Protein AF-A0A410H3A4-F1 (afdb_monomer_lite)

Foldseek 3Di:
DVVVLVVLVVVVVVVVVVCVVVVDDDDPVVVVVVVVVSVVLSVLVVPDPDDVSSVVVVCVVPPPVVLQPPAQPPQPCVLVPVCPVVLVVVPVPDGNSCSSCVVVVVVVVVVVVVVPDDDPCVQQCVVVCVPDPDNDPDRDPSNVVVVVVVVVVVVVVVVVVVPPPPPPPVPPPD

Radius of gyration: 23.19 Å; chains: 1; bounding box: 57×42×54 Å

Secondary structure (DSSP, 8-state):
-HHHHHHHHHHHHHHHHHHHHTTPPPPHHHHHHHHHHHHHHHHHHHH-SSHHHHHHHHHHHH-HHHHHT--GGG--GGGTGGGHHHHHHHTTTS-HHHHTTHHHHHHHHHHHHHHHSPPHHHHTTHHHHTT-SS------HHHHHHHHHHHHHHHHHHHHHHH------TTS--

Organism: NCBI:txid265883

pLDDT: mean 77.49, std 14.38, range [46.69, 96.25]

Structure (mmCIF, N/CA/C/O backbone):
data_AF-A0A410H3A4-F1
#
_entry.id   AF-A0A410H3A4-F1
#
loop_
_atom_site.group_PDB
_atom_site.id
_atom_site.type_symbol
_atom_site.label_atom_id
_atom_site.label_alt_id
_atom_site.label_comp_id
_atom_site.label_asym_id
_atom_site.label_entity_id
_atom_site.label_seq_id
_atom_site.pdbx_PDB_ins_code
_atom_site.Cartn_x
_atom_site.Cartn_y
_atom_site.Cartn_z
_atom_site.occupancy
_atom_site.B_iso_or_equiv
_atom_site.auth_seq_id
_atom_site.auth_comp_id
_atom_site.auth_asym_id
_atom_site.auth_atom_id
_atom_site.pdbx_PDB_model_num
ATOM 1 N N . MET A 1 1 ? -6.286 8.702 -19.405 1.00 82.69 1 MET A N 1
ATOM 2 C CA . MET A 1 1 ? -6.566 7.466 -18.639 1.00 82.69 1 MET A CA 1
ATOM 3 C C . MET A 1 1 ? -7.438 7.668 -17.389 1.00 82.69 1 MET A C 1
ATOM 5 O O . MET A 1 1 ? -8.097 6.719 -16.979 1.00 82.69 1 MET A O 1
ATOM 9 N N . PHE A 1 2 ? -7.552 8.882 -16.825 1.00 85.31 2 PHE A N 1
ATOM 10 C CA . PHE A 1 2 ? -8.382 9.155 -15.634 1.00 85.31 2 PHE A CA 1
ATOM 11 C C . PHE A 1 2 ? -9.859 8.732 -15.737 1.00 85.31 2 PHE A C 1
ATOM 13 O O . PHE A 1 2 ? -10.424 8.287 -14.745 1.00 85.31 2 PHE A O 1
ATOM 20 N N . VAL A 1 3 ? -10.479 8.817 -16.921 1.00 90.44 3 VAL A N 1
ATOM 21 C CA . VAL A 1 3 ? -11.862 8.345 -17.135 1.00 90.44 3 VAL A CA 1
ATOM 22 C C . VAL A 1 3 ? -11.968 6.831 -16.931 1.00 90.44 3 VAL A C 1
ATOM 24 O O . VAL A 1 3 ? -12.877 6.374 -16.248 1.00 90.44 3 VAL A O 1
ATOM 27 N N . ILE A 1 4 ? -11.004 6.055 -17.445 1.00 90.69 4 ILE A N 1
ATOM 28 C CA . ILE A 1 4 ? -10.936 4.601 -17.232 1.00 90.69 4 ILE A CA 1
ATOM 29 C C . ILE A 1 4 ? -10.752 4.314 -15.742 1.00 90.69 4 ILE A C 1
ATOM 31 O O . ILE A 1 4 ? -11.529 3.558 -15.163 1.00 90.69 4 ILE A O 1
ATOM 35 N N . TRP A 1 5 ? -9.798 4.986 -15.095 1.00 92.25 5 TRP A N 1
ATOM 36 C CA . TRP A 1 5 ? -9.573 4.865 -13.653 1.00 92.25 5 TRP A CA 1
ATOM 37 C C . TRP A 1 5 ? -10.838 5.154 -12.825 1.00 92.25 5 TRP A C 1
ATOM 39 O O . TRP A 1 5 ? -11.196 4.364 -11.947 1.00 92.25 5 TRP A O 1
ATOM 49 N N . GLY A 1 6 ? -11.548 6.243 -13.134 1.00 91.38 6 GLY A N 1
ATOM 50 C CA . GLY A 1 6 ? -12.791 6.621 -12.461 1.00 91.38 6 GLY A CA 1
ATOM 51 C C . GLY A 1 6 ? -13.925 5.629 -12.726 1.00 91.38 6 GLY A C 1
ATOM 52 O O . GLY A 1 6 ? -14.644 5.254 -11.800 1.00 91.38 6 GLY A O 1
ATOM 53 N N . SER A 1 7 ? -14.043 5.135 -13.961 1.00 94.00 7 SER A N 1
ATOM 54 C CA . SER A 1 7 ? -15.037 4.119 -14.323 1.00 94.00 7 SER A CA 1
ATOM 55 C C . SER A 1 7 ? -14.811 2.798 -13.581 1.00 94.00 7 SER A C 1
ATOM 57 O O . SER A 1 7 ? -15.767 2.231 -13.056 1.00 94.00 7 SER A O 1
ATOM 59 N N . LEU A 1 8 ? -13.555 2.358 -13.430 1.00 94.06 8 LEU A N 1
ATOM 60 C CA . LEU A 1 8 ? -13.200 1.149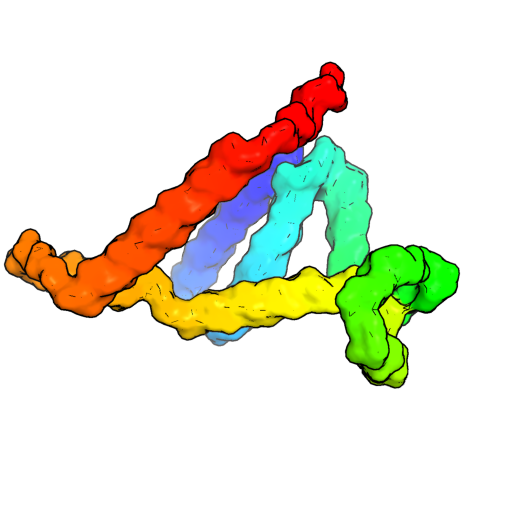 -12.681 1.00 94.06 8 LEU A CA 1
ATOM 61 C C . LEU A 1 8 ? -13.612 1.261 -11.209 1.00 94.06 8 LEU A C 1
ATOM 63 O O . LEU A 1 8 ? -14.205 0.331 -10.667 1.00 94.06 8 LEU A O 1
ATOM 67 N N . HIS A 1 9 ? -13.361 2.408 -10.571 1.00 93.88 9 HIS A N 1
ATOM 68 C CA . HIS A 1 9 ? -13.786 2.653 -9.189 1.00 93.88 9 HIS A CA 1
ATOM 69 C C . HIS A 1 9 ? -15.311 2.716 -9.056 1.00 93.88 9 HIS A C 1
ATOM 71 O O . HIS A 1 9 ? -15.869 2.148 -8.117 1.00 93.88 9 HIS A O 1
ATOM 77 N N . GLY A 1 10 ? -15.995 3.356 -10.008 1.00 94.50 10 GLY A N 1
ATOM 78 C CA . GLY A 1 10 ? -17.457 3.389 -10.053 1.00 94.50 10 GLY A CA 1
ATOM 79 C C . GLY A 1 10 ? -18.062 1.986 -10.136 1.00 94.50 10 GLY A C 1
ATOM 80 O O . GLY A 1 10 ? -18.927 1.636 -9.332 1.00 94.50 10 GLY A O 1
ATOM 81 N N . VAL A 1 11 ? -17.552 1.148 -11.043 1.00 96.00 11 VAL A N 1
ATOM 82 C CA . VAL A 1 11 ? -17.980 -0.252 -11.185 1.00 96.00 11 VAL A CA 1
ATOM 83 C C . VAL A 1 11 ? -17.672 -1.053 -9.920 1.00 96.00 11 VAL A C 1
ATOM 85 O O . VAL A 1 11 ? -18.541 -1.777 -9.436 1.00 96.00 11 VAL A O 1
ATOM 88 N N . ALA A 1 12 ? -16.487 -0.884 -9.328 1.00 94.62 12 ALA A N 1
ATOM 89 C CA . ALA A 1 12 ? -16.125 -1.564 -8.086 1.00 94.62 12 ALA A CA 1
ATOM 90 C C . ALA A 1 12 ? -17.086 -1.225 -6.933 1.00 94.62 12 ALA A C 1
ATOM 92 O O . ALA A 1 12 ? -17.497 -2.116 -6.189 1.00 94.62 12 ALA A O 1
ATOM 93 N N . LEU A 1 13 ? -17.512 0.037 -6.813 1.00 94.50 13 LEU A N 1
ATOM 94 C CA . LEU A 1 13 ? -18.501 0.451 -5.813 1.00 94.50 13 LEU A CA 1
ATOM 95 C C . LEU A 1 13 ? -19.886 -0.153 -6.070 1.00 94.50 13 LEU A C 1
ATOM 97 O O . LEU A 1 13 ? -20.563 -0.536 -5.113 1.00 94.50 13 LEU A O 1
ATOM 101 N N . ILE A 1 14 ? -20.307 -0.256 -7.334 1.00 96.25 14 ILE A N 1
ATOM 102 C CA . ILE A 1 14 ? -21.567 -0.916 -7.705 1.00 96.25 14 ILE A CA 1
ATOM 103 C C . ILE A 1 14 ? -21.513 -2.396 -7.314 1.00 96.25 14 ILE A C 1
ATOM 105 O O . ILE A 1 14 ? -22.409 -2.868 -6.615 1.00 96.25 14 ILE A O 1
ATOM 109 N N . ILE A 1 15 ? -20.440 -3.105 -7.681 1.00 94.25 15 ILE A N 1
ATOM 110 C CA . ILE A 1 15 ? -20.232 -4.515 -7.315 1.00 94.25 15 ILE A CA 1
ATOM 111 C C . ILE A 1 15 ? -20.249 -4.678 -5.795 1.00 94.25 15 ILE A C 1
ATOM 113 O O . ILE A 1 15 ? -20.943 -5.551 -5.281 1.00 94.25 15 ILE A O 1
ATOM 117 N N . HIS A 1 16 ? -19.541 -3.814 -5.063 1.00 93.12 16 HIS A N 1
ATOM 118 C CA . HIS A 1 16 ? -19.521 -3.854 -3.605 1.00 93.12 16 HIS A CA 1
ATOM 119 C C . HIS A 1 16 ? -20.924 -3.668 -3.004 1.00 93.12 16 HIS A C 1
ATOM 121 O O . HIS A 1 16 ? -21.308 -4.416 -2.106 1.00 93.12 16 HIS A O 1
ATOM 127 N N . ARG A 1 17 ? -21.722 -2.718 -3.511 1.00 92.25 17 ARG A N 1
ATOM 128 C CA . ARG A 1 17 ? -23.108 -2.519 -3.054 1.00 92.25 17 ARG A CA 1
ATOM 129 C C . ARG A 1 17 ? -23.984 -3.738 -3.329 1.00 92.25 17 ARG A C 1
ATOM 131 O O . ARG A 1 17 ? -24.697 -4.165 -2.426 1.00 92.25 17 ARG A O 1
ATOM 138 N N . LEU A 1 18 ? -23.899 -4.312 -4.528 1.00 94.31 18 LEU A N 1
ATOM 139 C CA . LEU A 1 18 ? -24.642 -5.524 -4.882 1.00 94.31 18 LEU A CA 1
ATOM 140 C C . LEU A 1 18 ? -24.244 -6.702 -3.985 1.00 94.31 18 LEU A C 1
ATOM 142 O O . LEU A 1 18 ? -25.106 -7.411 -3.476 1.00 94.31 18 LEU A O 1
ATOM 146 N N . TRP A 1 19 ? -22.949 -6.869 -3.720 1.00 92.56 19 TRP A N 1
ATOM 147 C CA . TRP A 1 19 ? -22.437 -7.917 -2.840 1.00 92.56 19 TRP A CA 1
ATOM 148 C C . TRP A 1 19 ? -23.005 -7.815 -1.417 1.00 92.56 19 TRP A C 1
ATOM 150 O O . TRP A 1 19 ? -23.418 -8.820 -0.838 1.00 92.56 19 TRP A O 1
ATOM 160 N N . GLN A 1 20 ? -23.080 -6.594 -0.873 1.00 91.31 20 GLN A N 1
ATOM 161 C CA . GLN A 1 20 ? -23.688 -6.334 0.437 1.00 91.31 20 GLN A CA 1
ATOM 162 C C . GLN A 1 20 ? -25.203 -6.588 0.428 1.00 91.31 20 GLN A C 1
ATOM 164 O O . GLN A 1 20 ? -25.729 -7.180 1.367 1.00 91.31 20 GLN A O 1
ATOM 169 N N . GLN A 1 21 ? -25.905 -6.186 -0.636 1.00 92.38 21 GLN A N 1
ATOM 170 C CA . GLN A 1 21 ? -27.352 -6.401 -0.775 1.00 92.38 21 GLN A CA 1
ATOM 171 C C . GLN A 1 21 ? -27.731 -7.883 -0.886 1.00 92.38 21 GLN A C 1
ATOM 173 O O . GLN A 1 21 ? -28.783 -8.278 -0.394 1.00 92.38 21 GLN A O 1
ATOM 178 N N . LEU A 1 22 ? -26.865 -8.708 -1.477 1.00 92.25 22 LEU A N 1
ATOM 179 C CA . LEU A 1 22 ? -27.051 -10.159 -1.576 1.00 92.25 22 LEU A CA 1
ATOM 180 C C . LEU A 1 22 ? -26.744 -10.899 -0.260 1.00 92.25 22 LEU A C 1
ATOM 182 O O . LEU A 1 22 ? -26.920 -12.111 -0.181 1.00 92.25 22 LEU A O 1
ATOM 186 N N . GLY A 1 23 ? -26.287 -10.191 0.779 1.00 88.25 23 GLY A N 1
ATOM 187 C CA . GLY A 1 23 ? -26.001 -10.770 2.093 1.00 88.25 23 GLY A CA 1
ATOM 188 C C . GLY A 1 23 ? -24.751 -11.654 2.135 1.00 88.25 23 GLY A C 1
ATOM 189 O O . GLY A 1 23 ? -24.539 -12.374 3.114 1.00 88.25 23 GLY A O 1
ATOM 190 N N . TYR A 1 24 ? -23.905 -11.613 1.101 1.00 88.31 24 TYR A N 1
ATOM 191 C CA . TYR A 1 24 ? -22.704 -12.436 1.047 1.00 88.31 24 TYR A CA 1
ATOM 192 C C . TYR A 1 24 ? -21.633 -11.931 2.014 1.00 88.31 24 TYR A C 1
ATOM 194 O O . TYR A 1 24 ? -21.178 -10.787 1.951 1.00 88.31 24 TYR A O 1
ATOM 202 N N . LYS A 1 25 ? -21.155 -12.826 2.882 1.00 84.38 25 LYS A N 1
ATOM 203 C CA . LYS A 1 25 ? -19.994 -12.573 3.740 1.00 84.38 25 LYS A CA 1
ATOM 204 C C . LYS A 1 25 ? -18.741 -13.126 3.075 1.00 84.38 25 LYS A C 1
ATOM 206 O O . LYS A 1 25 ? -18.653 -14.317 2.800 1.00 84.38 25 LYS A O 1
ATOM 211 N N . MET A 1 26 ? -17.773 -12.251 2.824 1.00 88.44 26 MET A N 1
ATOM 212 C CA . MET A 1 26 ? -16.459 -12.632 2.316 1.00 88.44 26 MET A CA 1
ATOM 213 C C . MET A 1 26 ? -15.474 -12.765 3.478 1.00 88.44 26 MET A C 1
ATOM 215 O O . MET A 1 26 ? -15.517 -11.984 4.429 1.00 88.44 26 MET A O 1
ATOM 219 N N . TRP A 1 27 ? -14.571 -13.742 3.400 1.00 92.38 27 TRP A N 1
ATOM 220 C CA . TRP A 1 27 ? -13.493 -13.865 4.375 1.00 92.38 27 TRP A CA 1
ATOM 221 C C . TRP A 1 27 ? -12.577 -12.636 4.302 1.00 92.38 27 TRP A C 1
ATOM 223 O O . TRP A 1 27 ? -12.127 -12.256 3.223 1.00 92.38 27 TRP A O 1
ATOM 233 N N . THR A 1 28 ? -12.286 -12.020 5.450 1.00 88.00 28 THR A N 1
ATOM 234 C CA . THR A 1 28 ? -11.532 -10.763 5.565 1.00 88.00 28 THR A CA 1
ATOM 235 C C . THR A 1 28 ? -10.209 -10.762 4.800 1.00 88.00 28 THR A C 1
ATOM 237 O O . THR A 1 28 ? -9.898 -9.781 4.132 1.00 88.00 28 THR A O 1
ATOM 240 N N . TRP A 1 29 ? -9.446 -11.859 4.850 1.00 90.31 29 TRP A N 1
ATOM 241 C CA . TRP A 1 29 ? -8.174 -11.961 4.127 1.00 90.31 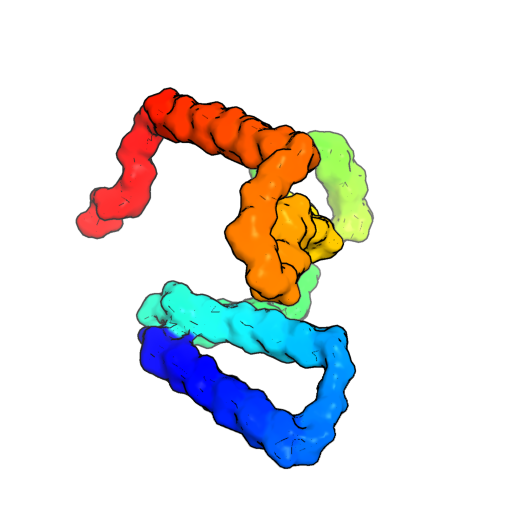29 TRP A CA 1
ATOM 242 C C . TRP A 1 29 ? -8.366 -11.918 2.607 1.00 90.31 29 TRP A C 1
ATOM 244 O O . TRP A 1 29 ? -7.642 -11.220 1.901 1.00 90.31 29 TRP A O 1
ATOM 254 N N . LEU A 1 30 ? -9.388 -12.616 2.109 1.00 90.12 30 LEU A N 1
ATOM 255 C CA . LEU A 1 30 ? -9.716 -12.638 0.688 1.00 90.12 30 LEU A CA 1
ATOM 256 C C . LEU A 1 30 ? -10.203 -11.264 0.211 1.00 90.12 30 LEU A C 1
ATOM 258 O O . LEU A 1 30 ? -9.756 -10.782 -0.827 1.00 90.12 30 LEU A O 1
ATOM 262 N N . ALA A 1 31 ? -11.057 -10.607 0.998 1.00 90.19 31 ALA A N 1
ATOM 263 C CA . ALA A 1 31 ? -11.525 -9.254 0.703 1.00 90.19 31 ALA A CA 1
ATOM 264 C C . ALA A 1 31 ? -10.360 -8.255 0.635 1.00 90.19 31 ALA A C 1
ATOM 266 O O . ALA A 1 31 ? -10.296 -7.429 -0.280 1.00 90.19 31 ALA A O 1
ATOM 267 N N . TRP A 1 32 ? -9.411 -8.364 1.568 1.00 90.81 32 TRP A N 1
ATOM 268 C CA . TRP A 1 32 ? -8.202 -7.548 1.568 1.00 90.81 32 TRP A CA 1
ATOM 269 C C . TRP A 1 32 ? -7.349 -7.796 0.319 1.00 90.81 32 TRP A C 1
ATOM 271 O O . TRP A 1 32 ? -6.991 -6.837 -0.360 1.00 90.81 32 TRP A O 1
ATOM 281 N N . LEU A 1 33 ? -7.094 -9.060 -0.036 1.00 92.69 33 LEU A N 1
ATOM 282 C CA . LEU A 1 33 ? -6.285 -9.420 -1.203 1.00 92.69 33 LEU A CA 1
ATOM 283 C C . LEU A 1 33 ? -6.900 -8.895 -2.504 1.00 92.69 33 LEU A C 1
ATOM 285 O O . LEU A 1 33 ? -6.190 -8.316 -3.328 1.00 92.69 33 LEU A O 1
ATOM 289 N N . ILE A 1 34 ? -8.212 -9.062 -2.686 1.00 92.94 34 ILE A N 1
ATOM 290 C CA . ILE A 1 34 ? -8.922 -8.576 -3.877 1.00 92.94 34 ILE A CA 1
ATOM 291 C C . ILE A 1 34 ? -8.817 -7.052 -3.968 1.00 92.94 34 ILE A C 1
ATOM 293 O O . ILE A 1 34 ? -8.449 -6.519 -5.013 1.00 92.94 34 ILE A O 1
ATOM 297 N N . THR A 1 35 ? -9.082 -6.351 -2.864 1.00 92.81 35 THR A N 1
ATOM 298 C CA . THR A 1 35 ? -9.039 -4.881 -2.829 1.00 92.81 35 THR A CA 1
ATOM 299 C C . THR A 1 35 ? -7.625 -4.358 -3.074 1.00 92.81 35 THR A C 1
ATOM 301 O O . THR A 1 35 ? -7.434 -3.412 -3.836 1.00 92.81 35 THR A O 1
ATOM 304 N N . PHE A 1 36 ? -6.621 -5.000 -2.476 1.00 91.56 36 PHE A N 1
ATOM 305 C CA . PHE A 1 36 ? -5.220 -4.645 -2.662 1.00 91.56 36 PHE A CA 1
ATOM 306 C C . PHE A 1 36 ? -4.793 -4.791 -4.128 1.00 91.56 36 PHE A C 1
ATOM 308 O O . PHE A 1 36 ? -4.238 -3.857 -4.705 1.00 91.56 36 PHE A O 1
ATOM 315 N N . ASN A 1 37 ? -5.092 -5.925 -4.767 1.00 92.38 37 ASN A N 1
ATOM 316 C CA . ASN A 1 37 ? -4.760 -6.134 -6.179 1.00 92.38 37 ASN A CA 1
ATOM 317 C C . ASN A 1 37 ? -5.526 -5.174 -7.098 1.00 92.38 37 ASN A C 1
ATOM 319 O O . ASN A 1 37 ? -4.939 -4.620 -8.025 1.00 92.38 37 ASN A O 1
ATOM 323 N N . PHE A 1 38 ? -6.802 -4.913 -6.806 1.00 94.50 38 PHE A N 1
ATOM 324 C CA . PHE A 1 38 ? -7.600 -3.942 -7.550 1.00 94.50 38 PHE A CA 1
ATOM 325 C C . PHE A 1 38 ? -6.969 -2.544 -7.524 1.00 94.50 38 PHE A C 1
ATOM 327 O O . PHE A 1 38 ? -6.788 -1.929 -8.576 1.00 94.50 38 PHE A O 1
ATOM 334 N N . ILE A 1 39 ? -6.572 -2.054 -6.345 1.00 93.94 39 ILE A N 1
ATOM 335 C CA . ILE A 1 39 ? -5.928 -0.739 -6.227 1.00 93.94 39 ILE A CA 1
ATOM 336 C C . ILE A 1 39 ? -4.620 -0.714 -7.026 1.00 93.94 39 ILE A C 1
ATOM 338 O O . ILE A 1 39 ? -4.421 0.214 -7.805 1.00 93.94 39 ILE A O 1
ATOM 342 N N . ASN A 1 40 ? -3.777 -1.747 -6.920 1.00 91.62 40 ASN A N 1
ATOM 343 C CA . ASN A 1 40 ? -2.529 -1.821 -7.689 1.00 91.62 40 ASN A CA 1
ATOM 344 C C . ASN A 1 40 ? -2.772 -1.745 -9.206 1.00 91.62 40 ASN A C 1
ATOM 346 O O . ASN A 1 40 ? -2.123 -0.955 -9.888 1.00 91.62 40 ASN A O 1
ATOM 350 N N . VAL A 1 41 ? -3.748 -2.497 -9.725 1.00 92.88 41 VAL A N 1
ATOM 351 C CA . VAL A 1 41 ? -4.126 -2.468 -11.148 1.00 92.88 41 VAL A CA 1
ATOM 352 C C . VAL A 1 41 ? -4.645 -1.092 -11.556 1.00 92.88 41 VAL A C 1
ATOM 354 O O . VAL A 1 41 ? -4.213 -0.534 -12.564 1.00 92.88 41 VAL A O 1
ATOM 357 N N . THR A 1 42 ? -5.556 -0.507 -10.777 1.00 93.25 42 THR A N 1
ATOM 358 C CA . THR A 1 42 ? -6.109 0.812 -11.115 1.00 93.25 42 THR A CA 1
ATOM 359 C C . THR A 1 42 ? -5.038 1.900 -11.102 1.00 93.25 42 THR A C 1
ATOM 361 O O . THR A 1 42 ? -5.064 2.788 -11.955 1.00 93.25 42 THR A O 1
ATOM 364 N N . TRP A 1 43 ? -4.052 1.821 -10.206 1.00 92.38 43 TRP A N 1
ATOM 365 C CA . TRP A 1 43 ? -2.972 2.803 -10.149 1.00 92.38 43 TRP A CA 1
ATOM 366 C C . TRP A 1 43 ? -2.104 2.824 -11.408 1.00 92.38 43 TRP A C 1
ATOM 368 O O . TRP A 1 43 ? -1.604 3.890 -11.775 1.00 92.38 43 TRP A O 1
ATOM 378 N N . VAL A 1 44 ? -1.986 1.697 -12.117 1.00 92.69 44 VAL A N 1
ATOM 379 C CA . VAL A 1 44 ? -1.318 1.651 -13.425 1.00 92.69 44 VAL A CA 1
ATOM 380 C C . VAL A 1 44 ? -2.008 2.594 -14.407 1.00 92.69 44 VAL A C 1
ATOM 382 O O . VAL A 1 44 ? -1.349 3.443 -15.001 1.00 92.69 44 VAL A O 1
ATOM 385 N N . PHE A 1 45 ? -3.337 2.525 -14.520 1.00 90.44 45 PHE A N 1
ATOM 386 C CA . PHE A 1 45 ? -4.103 3.415 -15.399 1.00 90.44 45 PHE A CA 1
ATOM 387 C C . PHE A 1 45 ? -4.072 4.875 -14.943 1.00 90.44 45 PHE A C 1
ATOM 389 O O . PHE A 1 45 ? -4.194 5.776 -15.764 1.00 90.44 45 PHE A O 1
ATOM 396 N N . PHE A 1 46 ? -3.915 5.136 -13.647 1.00 89.06 46 PHE A N 1
ATOM 397 C CA . PHE A 1 46 ? -3.773 6.506 -13.154 1.00 89.06 46 PHE A CA 1
ATOM 398 C C . PHE A 1 46 ? -2.434 7.132 -13.572 1.00 89.06 46 PHE A C 1
ATOM 400 O O . PHE A 1 46 ? -2.384 8.318 -13.887 1.00 89.06 46 PHE A O 1
ATOM 407 N N . ARG A 1 47 ? -1.356 6.337 -13.574 1.00 88.06 47 ARG A N 1
ATOM 408 C CA . ARG A 1 47 ? 0.012 6.812 -13.824 1.00 88.06 47 ARG A CA 1
ATOM 409 C C . ARG A 1 47 ? 0.443 6.729 -15.291 1.00 88.06 47 ARG A C 1
ATOM 411 O O . ARG A 1 47 ? 1.289 7.515 -15.707 1.00 88.06 47 ARG A O 1
ATOM 418 N N . ALA A 1 48 ? -0.074 5.770 -16.052 1.00 89.44 48 ALA A N 1
ATOM 419 C CA . ALA A 1 48 ? 0.329 5.556 -17.437 1.00 89.44 48 ALA A CA 1
ATOM 420 C C . ALA A 1 48 ? -0.127 6.706 -18.353 1.00 89.44 48 ALA A C 1
ATOM 422 O O . ALA A 1 48 ? -1.256 7.196 -18.260 1.00 89.44 48 ALA A O 1
ATOM 423 N N . THR A 1 49 ? 0.757 7.109 -19.264 1.00 88.62 49 THR A N 1
ATOM 424 C CA . THR A 1 49 ? 0.533 8.174 -20.255 1.00 88.62 49 THR A CA 1
ATOM 425 C C . THR A 1 49 ? -0.408 7.746 -21.378 1.00 88.62 49 THR A C 1
ATOM 427 O O . THR A 1 49 ? -1.192 8.551 -21.878 1.00 88.62 49 THR A O 1
ATOM 430 N N . ASP A 1 50 ? -0.371 6.467 -21.735 1.00 92.25 50 ASP A N 1
ATOM 431 C CA . ASP A 1 50 ? -1.065 5.868 -22.871 1.00 92.25 50 ASP A CA 1
ATOM 432 C C . ASP A 1 50 ? -1.501 4.424 -22.553 1.00 92.25 50 ASP A C 1
ATOM 434 O O . ASP A 1 50 ? -1.105 3.836 -21.540 1.00 92.25 50 ASP A O 1
ATOM 438 N N . MET A 1 51 ? -2.382 3.873 -23.394 1.00 89.94 51 MET A N 1
ATOM 439 C CA . MET A 1 51 ? -2.992 2.562 -23.153 1.00 89.94 51 MET A CA 1
ATOM 440 C C . MET A 1 51 ? -1.982 1.425 -23.341 1.00 89.94 51 MET A C 1
ATOM 442 O O . MET A 1 51 ? -1.982 0.474 -22.560 1.00 89.94 51 MET A O 1
ATOM 446 N N . ASP A 1 52 ? -1.098 1.541 -24.329 1.00 92.69 52 ASP A N 1
ATOM 447 C CA . ASP A 1 52 ? -0.105 0.511 -24.637 1.00 92.69 52 ASP A CA 1
ATOM 448 C C . ASP A 1 52 ? 0.903 0.364 -23.491 1.00 92.69 52 ASP A C 1
ATOM 450 O O . ASP A 1 52 ? 1.201 -0.749 -23.046 1.00 92.69 52 ASP A O 1
ATOM 454 N N . SER A 1 53 ? 1.351 1.485 -22.922 1.00 90.69 53 SER A N 1
ATOM 455 C CA . SER A 1 53 ? 2.179 1.524 -21.717 1.00 90.69 53 SER A CA 1
ATOM 456 C C . SER A 1 53 ? 1.473 0.897 -20.514 1.00 90.69 53 SER A C 1
ATOM 458 O O . SER A 1 53 ? 2.091 0.125 -19.777 1.00 90.69 53 SER A O 1
ATOM 460 N N . ALA A 1 54 ? 0.179 1.174 -20.314 1.00 90.50 54 ALA A N 1
ATOM 461 C CA . ALA A 1 54 ? -0.593 0.574 -19.225 1.00 90.50 54 ALA A CA 1
ATOM 462 C C . ALA A 1 54 ? -0.680 -0.956 -19.365 1.00 90.50 54 ALA A C 1
ATOM 464 O O . ALA A 1 54 ? -0.417 -1.682 -18.404 1.00 90.50 54 ALA A O 1
ATOM 465 N N . LEU A 1 55 ? -0.989 -1.451 -20.568 1.00 91.56 55 LEU A N 1
ATOM 466 C CA . LEU A 1 55 ? -1.075 -2.884 -20.861 1.00 91.56 55 LEU A CA 1
ATOM 467 C C . LEU A 1 55 ? 0.276 -3.584 -20.709 1.00 91.56 55 LEU A C 1
ATOM 469 O O . LEU A 1 55 ? 0.333 -4.682 -20.157 1.00 91.56 55 LEU A O 1
ATOM 473 N N . LYS A 1 56 ? 1.370 -2.938 -21.124 1.00 91.06 56 LYS A N 1
ATOM 474 C CA . LYS A 1 56 ? 2.727 -3.461 -20.934 1.00 91.06 56 LYS A CA 1
ATOM 475 C C . LYS A 1 56 ? 3.068 -3.628 -19.453 1.00 91.06 56 LYS A C 1
ATOM 477 O O . LYS A 1 56 ? 3.614 -4.660 -19.066 1.00 91.06 56 LYS A O 1
ATOM 482 N N . VAL A 1 57 ? 2.728 -2.641 -18.622 1.00 89.19 57 VAL A N 1
ATOM 483 C CA . VAL A 1 57 ? 2.948 -2.719 -17.170 1.00 89.19 57 VAL A CA 1
ATOM 484 C C . VAL A 1 57 ? 2.090 -3.822 -16.552 1.00 89.19 57 VAL A C 1
ATOM 486 O O . VAL A 1 57 ? 2.616 -4.632 -15.796 1.00 89.19 57 VAL A O 1
ATOM 489 N N . LEU A 1 58 ? 0.806 -3.914 -16.911 1.00 91.38 58 LEU A N 1
ATOM 490 C CA . LEU A 1 58 ? -0.079 -4.978 -16.421 1.00 91.38 58 LEU A CA 1
ATOM 491 C C . LEU A 1 58 ? 0.401 -6.373 -16.834 1.00 91.38 58 LEU A C 1
ATOM 493 O O . LEU A 1 58 ? 0.388 -7.285 -16.011 1.00 91.38 58 LEU A O 1
ATOM 497 N N . GLY A 1 59 ? 0.875 -6.529 -18.072 1.00 88.56 59 GLY A N 1
ATOM 498 C CA . GLY A 1 59 ? 1.501 -7.765 -18.538 1.00 88.56 59 GLY A CA 1
ATOM 499 C C . GLY A 1 59 ? 2.716 -8.137 -17.689 1.00 88.56 59 GLY A C 1
ATOM 500 O O . GLY A 1 59 ? 2.817 -9.270 -17.229 1.00 88.56 59 GLY A O 1
ATOM 501 N N . GLY A 1 60 ? 3.576 -7.162 -17.383 1.00 86.44 60 GLY A N 1
ATOM 502 C CA . GLY A 1 60 ? 4.718 -7.358 -16.487 1.00 86.44 60 GLY A CA 1
ATOM 503 C C . GLY A 1 60 ? 4.336 -7.711 -15.044 1.00 86.44 60 GLY A C 1
ATOM 504 O O . GLY A 1 60 ? 5.068 -8.446 -14.391 1.00 86.44 60 GLY A O 1
ATOM 505 N N . MET A 1 61 ? 3.186 -7.243 -14.541 1.00 86.94 61 MET A N 1
ATOM 506 C CA . MET A 1 61 ? 2.709 -7.588 -13.190 1.00 86.94 61 MET A CA 1
ATOM 507 C C . MET A 1 61 ? 2.276 -9.055 -13.064 1.00 86.94 61 MET A C 1
ATOM 509 O O . MET A 1 61 ? 2.315 -9.604 -11.964 1.00 86.94 61 MET A O 1
ATOM 513 N N . VAL A 1 62 ? 1.853 -9.683 -14.165 1.00 86.31 62 VAL A N 1
ATOM 514 C CA . VAL A 1 62 ? 1.374 -11.078 -14.194 1.00 86.31 62 VAL A CA 1
ATOM 515 C C . VAL A 1 62 ? 2.446 -12.040 -14.736 1.00 86.31 62 VAL A C 1
ATOM 517 O O . VAL A 1 62 ? 2.340 -13.252 -14.548 1.00 86.31 62 VAL A O 1
ATOM 520 N N . ASP A 1 63 ? 3.513 -11.522 -15.354 1.00 84.31 63 ASP A N 1
ATOM 521 C CA . ASP A 1 63 ? 4.626 -12.308 -15.896 1.00 84.31 63 ASP A CA 1
ATOM 522 C C . ASP A 1 63 ? 5.583 -12.835 -14.808 1.00 84.31 63 ASP A C 1
ATOM 524 O O . ASP A 1 63 ? 6.719 -12.388 -14.622 1.00 84.31 63 ASP A O 1
ATOM 528 N N . ILE A 1 64 ? 5.110 -13.850 -14.086 1.00 73.31 64 ILE A N 1
ATOM 529 C CA . ILE A 1 64 ? 5.873 -14.553 -13.048 1.00 73.31 64 ILE A CA 1
ATOM 530 C C . ILE A 1 64 ? 7.071 -15.305 -13.657 1.00 73.31 64 ILE A C 1
ATOM 532 O O . ILE A 1 64 ? 8.114 -15.439 -13.016 1.00 73.31 64 ILE A O 1
ATOM 536 N N . GLN A 1 65 ? 6.957 -15.785 -14.900 1.00 74.06 65 GLN A N 1
ATOM 537 C CA . GLN A 1 65 ? 8.024 -16.544 -15.560 1.00 74.06 65 GLN A CA 1
ATOM 538 C C . GLN A 1 65 ? 9.193 -15.640 -15.964 1.00 74.06 65 GLN A C 1
ATOM 540 O O . GLN A 1 65 ? 10.346 -15.989 -15.697 1.00 74.06 65 GLN A O 1
ATOM 545 N N . GLY A 1 66 ? 8.918 -14.469 -16.545 1.00 70.06 66 GLY A N 1
ATOM 546 C CA . GLY A 1 66 ? 9.931 -13.457 -16.841 1.00 70.06 66 GLY A CA 1
ATOM 547 C C . GLY A 1 66 ? 10.611 -12.925 -15.579 1.00 70.06 66 GLY A C 1
ATOM 548 O O . GLY A 1 66 ? 11.837 -12.805 -15.556 1.00 70.06 66 GLY A O 1
ATOM 549 N N . ALA A 1 67 ? 9.849 -12.716 -14.499 1.00 65.62 67 ALA A N 1
ATOM 550 C CA . ALA A 1 67 ? 10.391 -12.290 -13.206 1.00 65.62 67 ALA A CA 1
ATOM 551 C C . ALA A 1 67 ? 11.393 -13.301 -12.611 1.00 65.62 67 ALA A C 1
ATOM 553 O O . ALA A 1 67 ? 12.434 -12.907 -12.083 1.00 65.62 67 ALA A O 1
ATOM 554 N N . MET A 1 68 ? 11.119 -14.603 -12.737 1.00 64.69 68 MET A N 1
ATOM 555 C CA . MET A 1 68 ? 11.998 -15.668 -12.229 1.00 64.69 68 MET A CA 1
ATOM 556 C C . MET A 1 68 ? 13.224 -15.923 -13.120 1.00 64.69 68 MET A C 1
ATOM 558 O O . MET A 1 68 ? 14.216 -16.479 -12.653 1.00 64.69 68 MET A O 1
ATOM 562 N N . LYS A 1 69 ? 13.184 -15.507 -14.393 1.00 67.19 69 LYS A N 1
ATOM 563 C CA . LYS A 1 69 ? 14.260 -15.723 -15.377 1.00 67.19 69 LYS A CA 1
ATOM 564 C C . LYS A 1 69 ? 15.335 -14.624 -15.371 1.00 67.19 69 LYS A C 1
ATOM 566 O O . LYS A 1 69 ? 16.317 -14.727 -16.111 1.00 67.19 69 LYS A O 1
ATOM 571 N N . ILE A 1 70 ? 15.184 -13.582 -14.545 1.00 61.44 70 ILE A N 1
ATOM 572 C CA . ILE A 1 70 ? 16.179 -12.508 -14.405 1.00 61.44 70 ILE A CA 1
ATOM 573 C C . ILE A 1 70 ? 17.495 -13.132 -13.924 1.00 61.44 70 ILE A C 1
ATOM 575 O O . ILE A 1 70 ? 17.614 -13.591 -12.793 1.00 61.44 70 ILE A O 1
ATOM 579 N N . THR A 1 71 ? 18.474 -13.182 -14.823 1.00 54.78 71 THR A N 1
ATOM 580 C CA . THR A 1 71 ? 19.786 -13.799 -14.607 1.00 54.78 71 THR A CA 1
ATOM 581 C C . THR A 1 71 ? 20.795 -12.714 -14.213 1.00 54.78 71 THR A C 1
ATOM 583 O O . THR A 1 71 ? 20.800 -11.638 -14.808 1.00 54.78 71 THR A O 1
ATOM 586 N N . LEU A 1 72 ? 21.660 -13.005 -13.232 1.00 53.81 72 LEU A N 1
ATOM 587 C CA . LEU A 1 72 ? 22.627 -12.114 -12.547 1.00 53.81 72 LEU A CA 1
ATOM 588 C C . LEU A 1 72 ? 23.609 -11.323 -13.445 1.00 53.81 72 LEU A C 1
ATOM 590 O O . LEU A 1 72 ? 24.367 -10.506 -12.936 1.00 53.81 72 LEU A O 1
ATOM 594 N N . GLY A 1 73 ? 23.619 -11.532 -14.763 1.00 56.56 73 GLY A N 1
ATOM 595 C CA . GLY A 1 73 ? 24.646 -10.998 -15.667 1.00 56.56 73 GLY A CA 1
ATOM 596 C C . GLY A 1 73 ? 24.602 -9.488 -15.940 1.00 56.56 73 GLY A C 1
ATOM 597 O O . GLY A 1 73 ? 25.548 -8.973 -16.521 1.00 56.56 73 GLY A O 1
ATOM 598 N N . HIS A 1 74 ? 23.541 -8.774 -15.545 1.00 53.66 74 HIS A N 1
ATOM 599 C CA . HIS A 1 74 ? 23.361 -7.342 -15.853 1.00 53.66 74 HIS A CA 1
ATOM 600 C C . HIS A 1 74 ? 23.063 -6.466 -14.625 1.00 53.66 74 HIS A C 1
ATOM 602 O O . HIS A 1 74 ? 22.661 -5.313 -14.780 1.00 53.66 74 HIS A O 1
ATOM 608 N N . ALA A 1 75 ? 23.230 -6.985 -13.406 1.00 56.44 75 ALA A N 1
ATOM 609 C CA . ALA A 1 75 ? 23.008 -6.187 -12.204 1.00 56.44 75 ALA A CA 1
ATOM 610 C C . ALA A 1 75 ? 24.221 -5.264 -11.966 1.00 56.44 75 ALA A C 1
ATOM 612 O O . ALA A 1 75 ? 25.331 -5.766 -11.774 1.00 56.44 75 ALA A O 1
ATOM 613 N N . PRO A 1 76 ? 24.061 -3.927 -11.986 1.00 59.25 76 PRO A N 1
ATOM 614 C CA . PRO A 1 76 ? 25.173 -3.018 -11.752 1.00 59.25 76 PRO A CA 1
ATOM 615 C C . PRO A 1 76 ? 25.677 -3.191 -10.316 1.00 59.25 76 PRO A C 1
ATOM 617 O O . PRO A 1 76 ? 24.956 -2.923 -9.351 1.00 59.25 76 PRO A O 1
ATOM 620 N N . THR A 1 77 ? 26.935 -3.604 -10.172 1.00 60.41 77 THR A N 1
ATOM 621 C CA . THR A 1 77 ? 27.635 -3.822 -8.893 1.00 60.41 77 THR A CA 1
ATOM 622 C C . THR A 1 77 ? 27.603 -2.596 -7.972 1.00 60.41 77 THR A C 1
ATOM 624 O O . THR A 1 77 ? 27.662 -2.739 -6.754 1.00 60.41 77 THR A O 1
ATOM 627 N N . SER A 1 78 ? 27.414 -1.390 -8.518 1.00 60.03 78 SER A N 1
ATOM 628 C CA . SER A 1 78 ? 27.238 -0.146 -7.753 1.00 60.03 78 SER A CA 1
ATOM 629 C C . SER A 1 78 ? 25.963 -0.113 -6.900 1.00 60.03 78 SER A C 1
ATOM 631 O O . SER A 1 78 ? 25.979 0.444 -5.807 1.00 60.03 78 SER A O 1
ATOM 633 N N . SER A 1 79 ? 24.874 -0.747 -7.349 1.00 56.53 79 SER A N 1
ATOM 634 C CA . SER A 1 79 ? 23.616 -0.854 -6.586 1.00 56.53 79 SER A CA 1
ATOM 635 C C . SER A 1 79 ? 23.678 -1.884 -5.448 1.00 56.53 79 SER A C 1
ATOM 637 O O . SER A 1 79 ? 22.815 -1.906 -4.572 1.00 56.53 79 SER A O 1
ATOM 639 N N . ILE A 1 80 ? 24.728 -2.708 -5.455 1.00 59.44 80 ILE A N 1
ATOM 640 C CA . ILE A 1 80 ? 24.962 -3.851 -4.566 1.00 59.44 80 ILE A CA 1
ATOM 641 C C . ILE A 1 80 ? 26.045 -3.512 -3.524 1.00 59.44 80 ILE A C 1
ATOM 643 O O . ILE A 1 80 ? 26.039 -4.042 -2.419 1.00 59.44 80 ILE A O 1
ATOM 647 N N . ALA A 1 81 ? 26.941 -2.568 -3.824 1.00 64.31 81 ALA A N 1
ATOM 648 C CA . ALA A 1 81 ? 28.108 -2.256 -2.997 1.00 64.31 81 ALA A CA 1
ATOM 649 C C . ALA A 1 81 ? 27.790 -1.794 -1.557 1.00 64.31 81 ALA A C 1
ATOM 651 O O . ALA A 1 81 ? 28.600 -2.005 -0.657 1.00 64.31 81 ALA A O 1
ATOM 652 N N . TRP A 1 82 ? 26.623 -1.188 -1.310 1.00 65.56 82 TRP A N 1
ATOM 653 C CA . TRP A 1 82 ? 26.277 -0.611 -0.001 1.00 65.56 82 TRP A CA 1
ATOM 654 C C . TRP A 1 82 ? 25.993 -1.648 1.099 1.00 65.56 82 TRP A C 1
ATOM 656 O O . TRP A 1 82 ? 26.074 -1.301 2.275 1.00 65.56 82 TRP A O 1
ATOM 666 N N . GLY A 1 83 ? 25.666 -2.898 0.753 1.00 64.25 83 GLY A N 1
ATOM 667 C CA . GLY A 1 83 ? 25.395 -3.949 1.747 1.00 64.25 83 GLY A CA 1
ATOM 668 C C . GLY A 1 83 ? 26.510 -4.982 1.921 1.00 64.25 83 GLY A C 1
ATOM 669 O O . GLY A 1 83 ? 26.328 -5.925 2.690 1.00 64.25 83 GLY A O 1
ATOM 670 N N . GLY A 1 84 ? 27.658 -4.796 1.258 1.00 70.50 84 GLY A N 1
ATOM 671 C CA . GLY A 1 84 ? 28.893 -5.550 1.501 1.00 70.50 84 GLY A CA 1
ATOM 672 C C . GLY A 1 84 ? 28.711 -7.072 1.610 1.00 70.50 84 GLY A C 1
ATOM 673 O O . GLY A 1 84 ? 27.951 -7.685 0.864 1.00 70.50 84 GLY A O 1
ATOM 674 N N . THR A 1 85 ? 29.379 -7.682 2.592 1.00 68.38 85 THR A N 1
ATOM 675 C CA . THR A 1 85 ? 29.417 -9.144 2.802 1.00 68.38 85 THR A CA 1
ATOM 676 C C . THR A 1 85 ? 28.063 -9.773 3.141 1.00 68.38 85 THR A C 1
ATOM 678 O O . THR A 1 85 ? 27.865 -10.971 2.933 1.00 68.38 85 THR A O 1
ATOM 681 N N . LEU A 1 86 ? 27.109 -8.986 3.648 1.00 69.56 86 LEU A N 1
ATOM 682 C CA . LEU A 1 86 ? 25.752 -9.450 3.937 1.00 69.56 86 LEU A CA 1
ATOM 683 C C . LEU A 1 86 ? 24.988 -9.750 2.642 1.00 69.56 86 LEU A C 1
ATOM 685 O O . LEU A 1 86 ? 24.244 -10.729 2.578 1.00 69.56 86 LEU A O 1
ATOM 689 N N . ILE A 1 87 ? 25.201 -8.943 1.600 1.00 67.81 87 ILE A N 1
ATOM 690 C CA . ILE A 1 87 ? 24.596 -9.192 0.291 1.00 67.81 87 ILE A CA 1
ATOM 691 C C . ILE A 1 87 ? 25.248 -10.401 -0.385 1.00 67.81 87 ILE A C 1
ATOM 693 O O . ILE A 1 87 ? 24.522 -11.220 -0.941 1.00 67.81 87 ILE A O 1
ATOM 697 N N . ASP A 1 88 ? 26.565 -10.582 -0.262 1.00 69.56 88 ASP A N 1
ATOM 698 C CA . ASP A 1 88 ? 27.257 -11.767 -0.792 1.00 69.56 88 ASP A CA 1
ATOM 699 C C . ASP A 1 88 ? 26.757 -13.068 -0.146 1.00 69.56 88 ASP A C 1
ATOM 701 O O . ASP A 1 88 ? 26.558 -14.067 -0.836 1.00 69.56 88 ASP A O 1
ATOM 705 N N . PHE A 1 89 ? 26.476 -13.062 1.160 1.00 72.81 89 PHE A N 1
ATOM 706 C CA . PHE A 1 89 ? 25.876 -14.211 1.843 1.00 72.81 89 PHE A CA 1
ATOM 707 C C . PHE A 1 89 ? 24.439 -14.474 1.377 1.00 72.81 89 PHE A C 1
ATOM 709 O O . PHE A 1 89 ? 24.079 -15.605 1.051 1.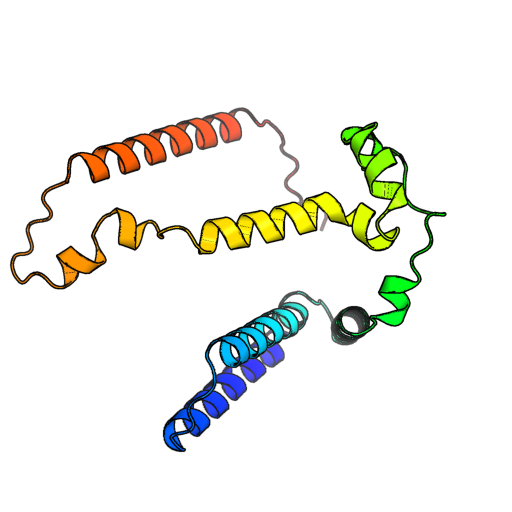00 72.81 89 PHE A O 1
ATOM 716 N N . LEU A 1 90 ? 23.615 -13.426 1.297 1.00 69.50 90 LEU A N 1
ATOM 717 C CA . LEU A 1 90 ? 22.235 -13.543 0.828 1.00 69.50 90 LEU A CA 1
ATOM 718 C C . LEU A 1 90 ? 22.171 -13.999 -0.636 1.00 69.50 90 LEU A C 1
ATOM 720 O O . LEU A 1 90 ? 21.261 -14.761 -0.969 1.00 69.50 90 LEU A O 1
ATOM 724 N N . SER A 1 91 ? 23.153 -13.606 -1.463 1.00 66.50 91 SER A N 1
ATOM 725 C CA . SER A 1 91 ? 23.280 -13.950 -2.891 1.00 66.50 91 SER A CA 1
ATOM 726 C C . SER A 1 91 ? 23.226 -15.456 -3.171 1.00 66.50 91 SER A C 1
ATOM 728 O O . SER A 1 91 ? 22.800 -15.873 -4.245 1.00 66.50 91 SER A O 1
ATOM 730 N N . GLN A 1 92 ? 23.600 -16.269 -2.180 1.00 71.88 92 GLN A N 1
ATOM 731 C CA . GLN A 1 92 ? 23.639 -17.728 -2.274 1.00 71.88 92 GLN A CA 1
ATOM 732 C C . GLN A 1 92 ? 22.268 -18.388 -2.061 1.00 71.88 92 GLN A C 1
ATOM 734 O O . GLN A 1 92 ? 22.077 -19.533 -2.466 1.00 71.88 92 GLN A O 1
ATOM 739 N N . PHE A 1 93 ? 21.311 -17.689 -1.442 1.00 71.69 93 PHE A N 1
ATOM 740 C CA . PHE A 1 93 ? 20.024 -18.265 -1.024 1.00 71.69 93 PHE A CA 1
ATOM 741 C C . PHE A 1 93 ? 18.812 -17.748 -1.800 1.00 71.69 93 PHE A C 1
ATOM 743 O O . PHE A 1 93 ? 17.752 -18.371 -1.773 1.00 71.69 93 PHE A O 1
ATOM 750 N N . VAL A 1 94 ? 18.931 -16.603 -2.464 1.00 68.56 94 VAL A N 1
ATOM 751 C CA . VAL A 1 94 ? 17.805 -15.911 -3.101 1.00 68.56 94 VAL A CA 1
ATOM 752 C C . VAL A 1 94 ? 18.089 -15.724 -4.613 1.00 68.56 94 VAL A C 1
ATOM 754 O O . VAL A 1 94 ? 19.235 -15.769 -5.040 1.00 68.56 94 VAL A O 1
ATOM 757 N N . PRO A 1 95 ? 17.074 -15.634 -5.488 1.00 70.75 95 PRO A N 1
ATOM 758 C CA . PRO A 1 95 ? 17.256 -15.312 -6.910 1.00 70.75 95 PRO A CA 1
ATOM 759 C C . PRO A 1 95 ? 17.687 -13.863 -7.197 1.00 70.75 95 PRO A C 1
ATOM 761 O O . PRO A 1 95 ? 17.266 -12.926 -6.518 1.00 70.75 95 PRO A O 1
ATOM 764 N N . ALA A 1 96 ? 18.417 -13.664 -8.302 1.00 66.69 96 ALA A N 1
ATOM 765 C CA . ALA A 1 96 ? 18.924 -12.373 -8.799 1.00 66.69 96 ALA A CA 1
ATOM 766 C C . ALA A 1 96 ? 17.918 -11.209 -8.734 1.00 66.69 96 ALA A C 1
ATOM 768 O O . ALA A 1 96 ? 18.226 -10.121 -8.245 1.00 66.69 96 ALA A O 1
ATOM 769 N N . GLY A 1 97 ? 16.702 -11.448 -9.237 1.00 64.31 97 GLY A N 1
ATOM 770 C CA . GLY A 1 97 ? 15.651 -10.433 -9.339 1.00 64.31 97 GLY A CA 1
ATOM 771 C C . GLY A 1 97 ? 15.104 -9.979 -7.984 1.00 64.31 97 GLY A C 1
ATOM 772 O O . GLY A 1 97 ? 14.638 -8.843 -7.855 1.00 64.31 97 GLY A O 1
ATOM 773 N N . LEU A 1 98 ? 15.203 -10.830 -6.958 1.00 67.12 98 LEU A N 1
ATOM 774 C CA . LEU A 1 98 ? 14.790 -10.485 -5.602 1.00 67.12 98 LEU A CA 1
ATOM 775 C C . LEU A 1 98 ? 15.844 -9.624 -4.888 1.00 67.12 98 LEU A C 1
ATOM 777 O O . LEU A 1 98 ? 15.471 -8.723 -4.137 1.00 67.12 98 LEU A O 1
ATOM 781 N N . PHE A 1 99 ? 17.137 -9.809 -5.178 1.00 67.44 99 PHE A N 1
ATOM 782 C CA . PHE A 1 99 ? 18.199 -8.988 -4.578 1.00 67.44 99 PHE A CA 1
ATOM 783 C C . PHE A 1 99 ? 18.195 -7.545 -5.037 1.00 67.44 99 PHE A C 1
ATOM 785 O O . PHE A 1 99 ? 18.368 -6.649 -4.214 1.00 67.44 99 PHE A O 1
ATOM 792 N N . MET A 1 100 ? 17.980 -7.305 -6.334 1.00 67.50 100 MET A N 1
ATOM 793 C CA . MET A 1 100 ? 18.006 -5.940 -6.872 1.00 67.50 100 MET A CA 1
ATOM 794 C C . MET A 1 100 ? 16.963 -5.036 -6.208 1.00 67.50 100 MET A C 1
ATOM 796 O O . MET A 1 100 ? 17.143 -3.827 -6.125 1.00 67.50 100 MET A O 1
ATOM 800 N N . ASN A 1 101 ? 15.887 -5.634 -5.696 1.00 75.25 101 ASN A N 1
ATOM 801 C CA . ASN A 1 101 ? 14.788 -4.931 -5.051 1.00 75.25 101 ASN A CA 1
ATOM 802 C C . ASN A 1 101 ? 14.735 -5.189 -3.536 1.00 75.25 101 ASN A C 1
ATOM 804 O O . ASN A 1 101 ? 13.727 -4.876 -2.905 1.00 75.25 101 ASN A O 1
ATOM 808 N N . LEU A 1 102 ? 15.805 -5.722 -2.930 1.00 76.31 102 LEU A N 1
ATOM 809 C CA . LEU A 1 102 ? 15.836 -6.108 -1.514 1.00 76.31 102 LEU A CA 1
ATOM 810 C C . LEU A 1 102 ? 15.422 -4.960 -0.589 1.00 76.31 102 LEU A C 1
ATOM 812 O O . LEU A 1 102 ? 14.617 -5.161 0.315 1.00 76.31 102 LEU A O 1
ATOM 816 N N . LEU A 1 103 ? 15.924 -3.748 -0.841 1.00 77.44 103 LEU A N 1
ATOM 817 C CA . LEU A 1 103 ? 15.574 -2.573 -0.043 1.00 77.44 103 LEU A CA 1
ATOM 818 C C . LEU A 1 103 ? 14.092 -2.202 -0.190 1.00 77.44 103 LEU A C 1
ATOM 820 O O . LEU A 1 103 ? 13.449 -1.849 0.796 1.00 77.44 103 LEU A O 1
ATOM 824 N N . ALA A 1 104 ? 13.534 -2.327 -1.397 1.00 82.00 104 ALA A N 1
ATOM 825 C CA . ALA A 1 104 ? 12.116 -2.088 -1.637 1.00 82.00 104 ALA A CA 1
ATOM 826 C C . ALA A 1 104 ? 11.254 -3.128 -0.906 1.00 82.00 104 ALA A C 1
ATOM 828 O O . ALA A 1 104 ? 10.288 -2.763 -0.240 1.00 82.00 104 ALA A O 1
ATOM 829 N N . TYR A 1 105 ? 11.636 -4.408 -0.943 1.00 83.06 105 TYR A N 1
ATOM 830 C CA . TYR A 1 105 ? 10.946 -5.452 -0.185 1.00 83.06 105 TYR A CA 1
ATOM 831 C C . TYR A 1 105 ? 11.070 -5.250 1.327 1.00 83.06 105 TYR A C 1
ATOM 833 O O . TYR A 1 105 ? 10.073 -5.374 2.036 1.00 83.06 105 TYR A O 1
ATOM 841 N N . ALA A 1 106 ? 12.248 -4.870 1.825 1.00 85.12 106 ALA A N 1
ATOM 842 C CA . ALA A 1 106 ? 12.447 -4.537 3.232 1.00 85.12 106 ALA A CA 1
ATOM 843 C C . ALA A 1 106 ? 11.561 -3.355 3.659 1.00 85.12 106 ALA A C 1
ATOM 845 O O . ALA A 1 106 ? 10.923 -3.414 4.710 1.00 85.12 106 ALA A O 1
ATOM 846 N N . ALA A 1 107 ? 11.448 -2.320 2.820 1.00 87.06 107 ALA A N 1
ATOM 847 C CA . ALA A 1 107 ? 10.556 -1.188 3.055 1.00 87.06 107 ALA A CA 1
ATOM 848 C C . ALA A 1 107 ? 9.075 -1.600 3.050 1.00 87.06 107 ALA A C 1
ATOM 850 O O . ALA A 1 107 ? 8.315 -1.130 3.893 1.00 87.06 107 ALA A O 1
ATOM 851 N N . ILE A 1 108 ? 8.663 -2.508 2.157 1.00 88.50 108 ILE A N 1
ATOM 852 C CA . ILE A 1 108 ? 7.300 -3.062 2.136 1.00 88.50 108 ILE A CA 1
ATOM 853 C C . ILE A 1 108 ? 7.008 -3.822 3.436 1.00 88.50 108 ILE A C 1
ATOM 855 O O . ILE A 1 108 ? 5.982 -3.577 4.069 1.00 88.50 108 ILE A O 1
ATOM 859 N N . VAL A 1 109 ? 7.914 -4.704 3.873 1.00 88.88 109 VAL A N 1
ATOM 860 C CA . VAL A 1 109 ? 7.769 -5.442 5.141 1.00 88.88 109 VAL A CA 1
ATOM 861 C C . VAL A 1 109 ? 7.688 -4.472 6.317 1.00 88.88 109 VAL A C 1
ATOM 863 O O . VAL A 1 109 ? 6.796 -4.587 7.155 1.00 88.88 109 VAL A O 1
ATOM 866 N N . PHE A 1 110 ? 8.566 -3.472 6.351 1.00 89.81 110 PHE A N 1
ATOM 867 C CA . PHE A 1 110 ? 8.549 -2.435 7.375 1.00 89.81 110 PHE A CA 1
ATOM 868 C C . PHE A 1 110 ? 7.235 -1.638 7.376 1.00 89.81 110 PHE A C 1
ATOM 870 O O . PHE A 1 110 ? 6.671 -1.388 8.441 1.00 89.81 110 PHE A O 1
ATOM 877 N N . ALA A 1 111 ? 6.692 -1.304 6.203 1.00 87.38 111 ALA A N 1
ATOM 878 C CA . ALA A 1 111 ? 5.399 -0.640 6.078 1.00 87.38 111 ALA A CA 1
ATOM 879 C C . ALA A 1 111 ? 4.258 -1.506 6.636 1.00 87.38 111 ALA A C 1
ATOM 881 O O . ALA A 1 111 ? 3.428 -1.004 7.393 1.00 87.38 111 ALA A O 1
ATOM 882 N N . PHE A 1 112 ? 4.240 -2.810 6.344 1.00 86.44 112 PHE A N 1
ATOM 883 C CA . PHE A 1 112 ? 3.262 -3.730 6.934 1.00 86.44 112 PHE A CA 1
ATOM 884 C C . PHE A 1 112 ? 3.400 -3.835 8.457 1.00 86.44 112 PHE A C 1
ATOM 886 O O . PHE A 1 112 ? 2.386 -3.825 9.160 1.00 86.44 112 PHE A O 1
ATOM 893 N N . CYS A 1 113 ? 4.629 -3.855 8.980 1.00 88.12 113 CYS A N 1
ATOM 894 C CA . CYS A 1 113 ? 4.876 -3.795 10.420 1.00 88.12 113 CYS A CA 1
ATOM 895 C C . CYS A 1 113 ? 4.310 -2.507 11.034 1.00 88.12 113 CYS A C 1
ATOM 897 O O . CYS A 1 113 ? 3.659 -2.577 12.073 1.00 88.12 113 CYS A O 1
ATOM 899 N N . ILE A 1 114 ? 4.490 -1.349 10.386 1.00 86.38 114 ILE A N 1
ATOM 900 C CA . ILE A 1 114 ? 3.922 -0.071 10.845 1.00 86.38 114 ILE A CA 1
ATOM 901 C C . ILE A 1 114 ? 2.393 -0.102 10.837 1.00 86.38 114 ILE A C 1
ATOM 903 O O . ILE A 1 114 ? 1.775 0.365 11.790 1.00 86.38 114 ILE A O 1
ATOM 907 N N . VAL A 1 115 ? 1.768 -0.653 9.794 1.00 81.94 115 VAL A N 1
ATOM 908 C CA . VAL A 1 115 ? 0.299 -0.737 9.699 1.00 81.94 115 VAL A CA 1
ATOM 909 C C . VAL A 1 115 ? -0.294 -1.609 10.812 1.00 81.94 115 VAL A C 1
ATOM 911 O O . VAL A 1 115 ? -1.412 -1.351 11.255 1.00 81.94 115 VAL A O 1
ATOM 914 N N . ALA A 1 116 ? 0.452 -2.603 11.305 1.00 81.69 116 ALA A N 1
ATOM 915 C CA . ALA A 1 116 ? 0.049 -3.405 12.459 1.00 81.69 116 ALA A CA 1
ATOM 916 C C . ALA A 1 116 ? 0.142 -2.641 13.797 1.00 81.69 116 ALA A C 1
ATOM 918 O O . ALA A 1 116 ? -0.451 -3.062 14.795 1.00 81.69 116 ALA A O 1
ATOM 919 N N . LEU A 1 117 ? 0.869 -1.520 13.841 1.00 85.44 117 LEU A N 1
ATOM 920 C CA . LEU A 1 117 ? 0.934 -0.658 15.016 1.00 85.44 117 LEU A CA 1
ATOM 921 C C . LEU A 1 117 ? -0.318 0.218 15.119 1.00 85.44 117 LEU A C 1
ATOM 923 O O . LEU A 1 117 ? -1.022 0.501 14.151 1.00 85.44 117 LEU A O 1
ATOM 927 N N . LYS A 1 118 ? -0.598 0.680 16.339 1.00 78.00 118 LYS A N 1
ATOM 928 C CA . LYS A 1 118 ? -1.731 1.572 16.595 1.00 78.00 118 LYS A CA 1
ATOM 929 C C . LYS A 1 118 ? -1.548 2.871 15.815 1.00 78.00 118 LYS A C 1
ATOM 931 O O . LYS A 1 118 ? -0.554 3.568 16.003 1.00 78.00 118 LYS A O 1
ATOM 936 N N . ASN A 1 119 ? -2.533 3.221 14.992 1.00 77.50 119 ASN A N 1
ATOM 937 C CA . ASN A 1 119 ? -2.557 4.508 14.301 1.00 77.50 119 ASN A CA 1
ATOM 938 C C . ASN A 1 119 ? -2.618 5.658 15.329 1.00 77.50 119 ASN A C 1
ATOM 940 O O . ASN A 1 119 ? -3.205 5.512 16.406 1.00 77.50 119 ASN A O 1
ATOM 944 N N . THR A 1 120 ? -2.060 6.818 14.984 1.00 71.12 120 THR A N 1
ATOM 945 C CA . THR A 1 120 ? -2.145 8.080 15.733 1.00 71.12 120 THR A CA 1
ATOM 946 C C . THR A 1 120 ? -3.531 8.337 16.333 1.00 71.12 120 THR A C 1
ATOM 948 O O . THR A 1 120 ? -3.622 8.625 17.521 1.00 71.12 120 THR A O 1
ATOM 951 N N . ALA A 1 121 ? -4.623 8.139 15.585 1.00 67.44 121 ALA A N 1
ATOM 952 C CA . ALA A 1 121 ? -5.989 8.352 16.090 1.00 67.44 121 ALA A CA 1
ATOM 953 C C . ALA A 1 121 ? -6.381 7.424 17.264 1.00 67.44 121 ALA A C 1
ATOM 955 O O . ALA A 1 121 ? -7.186 7.791 18.125 1.00 67.44 121 ALA A O 1
ATOM 956 N N . GLN A 1 122 ? -5.809 6.218 17.319 1.00 69.50 122 GLN A N 1
ATOM 957 C CA . GLN A 1 122 ? -5.998 5.278 18.427 1.00 69.50 122 GLN A CA 1
ATOM 958 C C . GLN A 1 122 ? -5.092 5.623 19.615 1.00 69.50 122 GLN A C 1
ATOM 960 O O . GLN A 1 122 ? -5.516 5.501 20.765 1.00 69.50 122 GLN A O 1
ATOM 965 N N . LEU A 1 123 ? -3.859 6.063 19.346 1.00 67.25 123 LEU A N 1
ATOM 966 C CA . LEU A 1 123 ? -2.886 6.483 20.361 1.00 67.25 123 LEU A CA 1
ATOM 967 C C . LEU A 1 123 ? -3.342 7.733 21.115 1.00 67.25 123 LEU A C 1
ATOM 969 O O . LEU A 1 123 ? -3.149 7.822 22.328 1.00 67.25 123 LEU A O 1
ATOM 973 N N . THR A 1 124 ? -3.982 8.672 20.418 1.00 64.81 124 THR A N 1
ATOM 974 C CA . THR A 1 124 ? -4.480 9.908 21.022 1.00 64.81 124 THR A CA 1
ATOM 975 C C . THR A 1 124 ? -5.779 9.732 21.810 1.00 64.81 124 THR A C 1
ATOM 977 O O . THR A 1 124 ? -6.229 10.657 22.481 1.00 64.81 124 THR A O 1
ATOM 980 N N . GLY A 1 125 ? -6.397 8.546 21.758 1.00 61.78 125 GLY A N 1
ATOM 981 C CA . GLY A 1 125 ? -7.694 8.297 22.384 1.00 61.78 125 GLY A CA 1
ATOM 982 C C . GLY A 1 125 ? -8.852 9.050 21.720 1.00 61.78 125 GLY A C 1
ATOM 983 O O . GLY A 1 125 ? -9.953 9.036 22.268 1.00 61.78 125 GLY A O 1
ATOM 984 N N . PHE A 1 126 ? -8.641 9.655 20.542 1.00 59.66 126 PHE A N 1
ATOM 985 C CA . PHE A 1 126 ? -9.647 10.440 19.815 1.00 59.66 126 PHE A CA 1
ATOM 986 C C . PHE A 1 126 ? -10.947 9.650 19.598 1.00 59.66 126 PHE A C 1
ATOM 988 O O . PHE A 1 126 ? -12.039 10.161 19.825 1.00 59.66 126 PHE A O 1
ATOM 995 N N . ILE A 1 127 ? -10.824 8.358 19.276 1.00 55.78 127 ILE A N 1
ATOM 996 C CA . ILE A 1 127 ? -11.961 7.443 19.076 1.00 55.78 127 ILE A CA 1
ATOM 997 C C . ILE A 1 127 ? -12.780 7.239 20.367 1.00 55.78 127 ILE A C 1
ATOM 999 O O . ILE A 1 127 ? -13.996 7.081 20.308 1.00 55.78 127 ILE A O 1
ATOM 1003 N N . LYS A 1 128 ? -12.141 7.261 21.547 1.00 54.16 128 LYS A N 1
ATOM 1004 C CA . LYS A 1 128 ? -12.840 7.148 22.842 1.00 54.16 128 LYS A CA 1
ATOM 1005 C C . LYS A 1 128 ? -13.479 8.469 23.266 1.00 54.16 128 LYS A C 1
ATOM 1007 O O . LYS A 1 128 ? -14.582 8.449 23.798 1.00 54.16 128 LYS A O 1
ATOM 1012 N N . VAL A 1 129 ? -12.817 9.598 23.007 1.00 56.97 129 VAL A N 1
ATOM 1013 C CA . VAL A 1 129 ? -13.346 10.932 23.331 1.00 56.97 129 VAL A CA 1
ATOM 1014 C C . VAL A 1 129 ? -14.558 11.277 22.465 1.00 56.97 129 VAL A C 1
ATOM 1016 O O . VAL A 1 129 ? -15.544 11.773 22.993 1.00 56.97 129 VAL A O 1
ATOM 1019 N N . SER A 1 130 ? -14.540 10.939 21.171 1.00 55.00 130 SER A N 1
ATOM 1020 C CA . SER A 1 130 ? -15.665 11.198 20.258 1.00 55.00 130 SER A CA 1
ATOM 1021 C C . SER A 1 130 ? -16.973 10.493 20.654 1.00 55.00 130 SER A C 1
ATOM 1023 O O . SER A 1 130 ? -18.033 10.918 20.208 1.00 55.00 130 SER A O 1
ATOM 1025 N N . ASN A 1 131 ? -16.914 9.421 21.453 1.00 57.09 131 ASN A N 1
ATOM 1026 C CA . ASN A 1 131 ? -18.090 8.696 21.954 1.00 57.09 131 ASN A CA 1
ATOM 1027 C C . ASN A 1 131 ? -18.511 9.127 23.374 1.00 57.09 131 ASN A C 1
ATOM 1029 O O . ASN A 1 131 ? -19.533 8.659 23.875 1.00 57.09 131 ASN A O 1
ATOM 1033 N N . SER A 1 132 ? -17.742 9.996 24.038 1.00 51.94 132 SER A N 1
ATOM 1034 C CA . SER A 1 132 ? -18.085 10.536 25.355 1.00 51.94 132 SER A CA 1
ATOM 1035 C C . SER A 1 132 ? -18.999 11.753 25.194 1.00 51.94 132 SER A C 1
ATOM 1037 O O . SER A 1 132 ? -18.661 12.685 24.472 1.00 51.94 132 SER A O 1
ATOM 1039 N N . LYS A 1 133 ? -20.150 11.768 25.882 1.00 56.09 133 LYS A N 1
ATOM 1040 C CA . LYS A 1 133 ? -21.094 12.908 25.885 1.00 56.09 133 LYS A CA 1
ATOM 1041 C C . LYS A 1 133 ? -20.538 14.166 26.563 1.00 56.09 133 LYS A C 1
ATOM 1043 O O . LYS A 1 133 ? -21.135 15.228 26.437 1.00 56.09 133 LYS A O 1
ATOM 1048 N N . ASP A 1 134 ? -19.414 14.043 27.260 1.00 53.41 134 ASP A N 1
ATOM 1049 C CA . ASP A 1 134 ? -18.742 15.141 27.940 1.00 53.41 134 ASP A CA 1
ATOM 1050 C C . ASP A 1 134 ? -17.502 15.538 27.123 1.00 53.41 134 ASP A C 1
ATOM 1052 O O . ASP A 1 134 ? -16.481 14.845 27.117 1.00 53.41 134 ASP A O 1
ATOM 1056 N N . G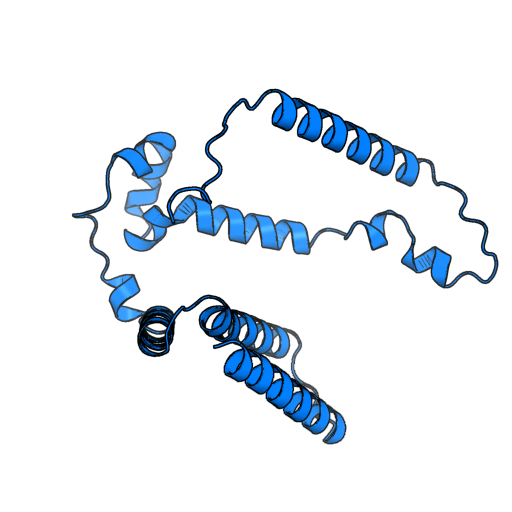LY A 1 135 ? -17.637 16.608 26.337 1.00 55.19 135 GLY A N 1
ATOM 1057 C CA . GLY A 1 135 ? -16.688 17.057 25.310 1.00 55.19 135 GLY A CA 1
ATOM 1058 C C . GLY A 1 135 ? -15.432 17.749 25.845 1.00 55.19 135 GLY A C 1
ATOM 1059 O O . GLY A 1 135 ? -14.900 18.637 25.182 1.00 55.19 135 GLY A O 1
ATOM 1060 N N . SER A 1 136 ? -14.951 17.380 27.032 1.00 48.69 136 SER A N 1
ATOM 1061 C CA . SER A 1 136 ? -13.708 17.923 27.581 1.00 48.69 136 SER A CA 1
ATOM 1062 C C . SER A 1 136 ? -12.537 17.002 27.238 1.00 48.69 136 SER A C 1
ATOM 1064 O O . SER A 1 136 ? -12.311 15.973 27.879 1.00 48.69 136 SER A O 1
ATOM 1066 N N . GLN A 1 137 ? -11.784 17.363 26.191 1.00 59.44 137 GLN A N 1
ATOM 1067 C CA . GLN A 1 137 ? -10.484 16.753 25.904 1.00 59.44 137 GLN A CA 1
ATOM 1068 C C . GLN A 1 137 ? -9.479 17.172 26.983 1.00 59.44 137 GLN A C 1
ATOM 1070 O O . GLN A 1 137 ? -8.757 18.158 26.836 1.00 59.44 137 GLN A O 1
ATOM 1075 N N . SER A 1 138 ? -9.386 16.409 28.069 1.00 55.62 138 SER A N 1
ATOM 1076 C CA . SER A 1 138 ? -8.238 16.532 28.961 1.00 55.62 138 SER A CA 1
ATOM 1077 C C . SER A 1 138 ? -7.022 15.888 28.284 1.00 55.62 138 SER A C 1
ATOM 1079 O O . SER A 1 138 ? -7.013 14.707 27.924 1.00 55.62 138 SER A O 1
ATOM 1081 N N . ILE A 1 139 ? -5.985 16.691 28.039 1.00 60.53 139 ILE A N 1
ATOM 1082 C CA . ILE A 1 139 ? -4.736 16.219 27.437 1.00 60.53 139 ILE A CA 1
ATOM 1083 C C . ILE A 1 139 ? -4.087 15.231 28.414 1.00 60.53 139 ILE A C 1
ATOM 1085 O O . ILE A 1 139 ? -3.524 15.610 29.441 1.00 60.53 139 ILE A O 1
ATOM 1089 N N . ASN A 1 140 ? -4.151 13.939 28.093 1.00 66.69 140 ASN A N 1
ATOM 1090 C CA . ASN A 1 140 ? -3.459 12.906 28.856 1.00 66.69 140 ASN A CA 1
ATOM 1091 C C . ASN A 1 140 ? -1.940 13.122 28.778 1.00 66.69 140 ASN A C 1
ATOM 1093 O O . ASN A 1 140 ? -1.404 13.378 27.703 1.00 66.69 140 ASN A O 1
ATOM 1097 N N . LYS A 1 141 ? -1.202 12.921 29.878 1.00 70.38 141 LYS A N 1
ATOM 1098 C CA . LYS A 1 141 ? 0.270 13.086 29.891 1.00 70.38 141 LYS A CA 1
ATOM 1099 C C . LYS A 1 141 ? 0.975 12.276 28.787 1.00 70.38 141 LYS A C 1
ATOM 1101 O O . LYS A 1 141 ? 1.927 12.754 28.186 1.00 70.38 141 LYS A O 1
ATOM 1106 N N . ARG A 1 142 ? 0.466 11.079 28.462 1.00 68.75 142 ARG A N 1
ATOM 1107 C CA . ARG A 1 142 ? 0.963 10.245 27.348 1.00 68.75 142 ARG A CA 1
ATOM 1108 C C . ARG A 1 142 ? 0.716 10.876 25.970 1.00 68.75 142 ARG A C 1
ATOM 1110 O O . ARG A 1 142 ? 1.586 10.808 25.115 1.00 68.75 142 ARG A O 1
ATOM 1117 N N . LEU A 1 143 ? -0.436 11.523 25.777 1.00 71.25 143 LEU A N 1
ATOM 1118 C CA . LEU A 1 143 ? -0.771 12.268 24.559 1.00 71.25 143 LEU A CA 1
ATOM 1119 C C . LEU A 1 143 ? 0.182 13.453 24.365 1.00 71.25 143 LEU A C 1
ATOM 1121 O O . LEU A 1 143 ? 0.709 13.638 23.272 1.00 71.25 143 LEU A O 1
ATOM 1125 N N . ALA A 1 144 ? 0.433 14.215 25.433 1.00 73.25 144 ALA A N 1
ATOM 1126 C CA . ALA A 1 144 ? 1.355 15.348 25.403 1.00 73.25 144 ALA A CA 1
ATOM 1127 C C . ALA A 1 144 ? 2.775 14.923 24.997 1.00 73.25 144 ALA A C 1
ATOM 1129 O O . ALA A 1 144 ? 3.401 15.602 24.189 1.00 73.25 144 ALA A O 1
ATOM 1130 N N . VAL A 1 145 ? 3.256 13.773 25.486 1.00 79.31 145 VAL A N 1
ATOM 1131 C CA . VAL A 1 145 ? 4.567 13.221 25.099 1.00 79.31 145 VAL A CA 1
ATOM 1132 C C . VAL A 1 145 ? 4.612 12.859 23.611 1.00 79.31 145 VAL A C 1
ATOM 1134 O O . VAL A 1 145 ? 5.575 13.215 22.936 1.00 79.31 145 VAL A O 1
ATOM 1137 N N . TYR A 1 146 ? 3.574 12.209 23.068 1.00 79.31 146 TYR A N 1
ATOM 1138 C CA . TYR A 1 146 ? 3.532 11.883 21.636 1.00 79.31 146 TYR A CA 1
ATOM 1139 C C . TYR A 1 146 ? 3.467 13.130 20.748 1.00 79.31 146 TYR A C 1
ATOM 1141 O O . TYR A 1 146 ? 4.144 13.181 19.724 1.00 79.31 146 TYR A O 1
ATOM 1149 N N . LEU A 1 147 ? 2.697 14.145 21.148 1.00 78.44 147 LEU A N 1
ATOM 1150 C CA . LEU A 1 147 ? 2.627 15.418 20.430 1.00 78.44 147 LEU A CA 1
ATOM 1151 C C . LEU A 1 147 ? 3.956 16.176 20.493 1.00 78.44 147 LEU A C 1
ATOM 1153 O O . LEU A 1 147 ? 4.423 16.652 19.464 1.00 78.44 147 LEU A O 1
ATOM 1157 N N . ALA A 1 148 ? 4.602 16.232 21.660 1.00 83.25 148 ALA A N 1
ATOM 1158 C CA . ALA A 1 148 ? 5.917 16.853 21.807 1.00 83.25 148 ALA A CA 1
ATOM 1159 C C . ALA A 1 148 ? 6.971 16.158 20.932 1.00 83.25 148 ALA A C 1
ATOM 1161 O O . ALA A 1 148 ? 7.748 16.827 20.254 1.00 83.25 148 ALA A O 1
ATOM 1162 N N . TYR A 1 149 ? 6.952 14.823 20.882 1.00 85.25 149 TYR A N 1
ATOM 1163 C CA . TYR A 1 149 ? 7.833 14.052 20.008 1.00 85.25 149 TYR A CA 1
ATOM 1164 C C . TYR A 1 149 ? 7.552 14.310 18.517 1.00 85.25 149 TYR A C 1
ATOM 1166 O O . TYR A 1 149 ? 8.486 14.504 17.743 1.00 85.25 149 TYR A O 1
ATOM 1174 N N . ALA A 1 150 ? 6.280 14.383 18.111 1.00 83.69 150 ALA A N 1
ATOM 1175 C CA . ALA A 1 150 ? 5.903 14.697 16.731 1.00 83.69 150 ALA A CA 1
ATOM 1176 C C . ALA A 1 150 ? 6.340 16.112 16.315 1.00 83.69 150 ALA A C 1
ATOM 1178 O O . ALA A 1 150 ? 6.874 16.291 15.222 1.00 83.69 150 ALA A O 1
ATOM 1179 N N . VAL A 1 151 ? 6.169 17.101 17.197 1.00 87.75 151 VAL A N 1
ATOM 1180 C CA . VAL A 1 151 ? 6.638 18.478 16.973 1.00 87.75 151 VAL A CA 1
ATOM 1181 C C . VAL A 1 151 ? 8.160 18.513 16.861 1.00 87.75 151 VAL A C 1
ATOM 1183 O O . VAL A 1 151 ? 8.685 19.131 15.941 1.00 87.75 151 VAL A O 1
ATOM 1186 N N . PHE A 1 152 ? 8.874 17.807 17.739 1.00 92.38 152 PHE A N 1
ATOM 1187 C CA . PHE A 1 152 ? 10.332 17.709 17.682 1.00 92.38 152 PHE A CA 1
ATOM 1188 C C . PHE A 1 152 ? 10.820 17.127 16.347 1.00 92.38 152 PHE A C 1
ATOM 1190 O O . PHE A 1 152 ? 11.679 17.723 15.695 1.00 92.38 152 PHE A O 1
ATOM 1197 N N . LEU A 1 153 ? 10.228 16.017 15.891 1.00 88.88 153 LEU A N 1
ATOM 1198 C CA . LEU A 1 153 ? 10.554 15.431 14.589 1.00 88.88 153 LEU A CA 1
ATOM 1199 C C . LEU A 1 153 ? 10.213 16.365 13.422 1.00 88.88 153 LEU A C 1
ATOM 1201 O O . LEU A 1 153 ? 10.997 16.467 12.482 1.00 88.88 153 LEU A O 1
ATOM 1205 N N . PHE A 1 154 ? 9.080 17.069 13.479 1.00 90.50 154 PHE A N 1
ATOM 1206 C CA . PHE A 1 154 ? 8.683 18.031 12.449 1.00 90.50 154 PHE A CA 1
ATOM 1207 C C . PHE A 1 154 ? 9.654 19.216 12.353 1.00 90.50 154 PHE A C 1
ATOM 1209 O O . PHE A 1 154 ? 9.996 19.643 11.249 1.00 90.50 154 PHE A O 1
ATOM 1216 N N . VAL A 1 155 ? 10.134 19.725 13.493 1.00 92.94 155 VAL A N 1
ATOM 1217 C CA . VAL A 1 155 ? 11.131 20.806 13.545 1.00 92.94 155 VAL A CA 1
ATOM 1218 C C . VAL A 1 155 ? 12.454 20.345 12.945 1.00 92.94 155 VAL A C 1
ATOM 1220 O O . VAL A 1 155 ? 13.010 21.049 12.104 1.00 92.94 155 VAL A O 1
ATOM 1223 N N . ILE A 1 156 ? 12.927 19.148 13.309 1.00 91.75 156 ILE A N 1
ATOM 1224 C CA . ILE A 1 156 ? 14.141 18.569 12.716 1.00 91.75 156 ILE A CA 1
ATOM 1225 C C . ILE A 1 156 ? 13.967 18.403 11.208 1.00 91.75 156 ILE A C 1
ATOM 1227 O O . ILE A 1 156 ? 14.822 18.849 10.450 1.00 91.75 156 ILE A O 1
ATOM 1231 N N . ALA A 1 157 ? 12.853 17.820 10.760 1.00 87.88 157 ALA A N 1
ATOM 1232 C CA . ALA A 1 157 ? 12.584 17.615 9.341 1.00 87.88 157 ALA A CA 1
ATOM 1233 C C . ALA A 1 157 ? 12.573 18.945 8.569 1.00 87.88 157 ALA A C 1
ATOM 1235 O O . ALA A 1 157 ? 13.252 19.081 7.552 1.00 87.88 157 ALA A O 1
ATOM 1236 N N . SER A 1 158 ? 11.877 19.955 9.094 1.00 85.50 158 SER A N 1
ATOM 1237 C CA . SER A 1 158 ? 11.815 21.295 8.498 1.00 85.50 158 SER A CA 1
ATOM 1238 C C . SER A 1 158 ? 13.191 21.962 8.443 1.00 85.50 158 SER A C 1
ATOM 1240 O O . SER A 1 158 ? 13.544 22.566 7.433 1.00 85.50 158 SER A O 1
ATOM 1242 N N . TYR A 1 159 ? 14.006 21.801 9.488 1.00 89.69 159 TYR A N 1
ATOM 1243 C CA . TYR A 1 159 ? 15.380 22.298 9.519 1.00 89.69 159 TYR A CA 1
ATOM 1244 C C . TYR A 1 159 ? 16.267 21.592 8.484 1.00 89.69 159 TYR A C 1
ATOM 1246 O O . TYR A 1 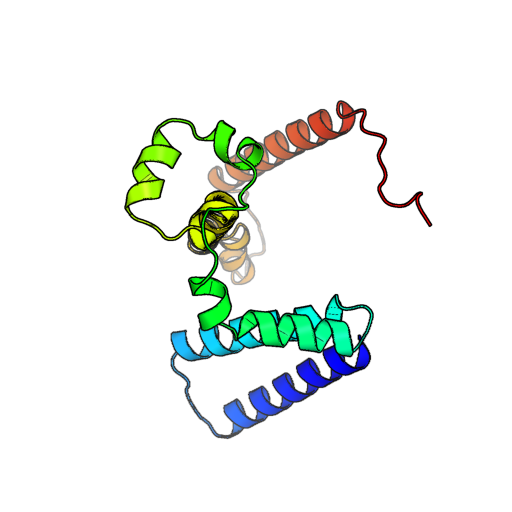159 ? 16.986 22.248 7.732 1.00 89.69 159 TYR A O 1
ATOM 1254 N N . THR A 1 160 ? 16.164 20.265 8.369 1.00 84.19 160 THR A N 1
ATOM 1255 C CA . THR A 1 160 ? 16.904 19.501 7.351 1.00 84.19 160 THR A CA 1
ATOM 1256 C C . THR A 1 160 ? 16.471 19.848 5.927 1.00 84.19 160 THR A C 1
ATOM 1258 O O . THR A 1 160 ? 17.314 19.905 5.035 1.00 84.19 160 THR A O 1
ATOM 1261 N N . MET A 1 161 ? 15.185 20.148 5.713 1.00 81.88 161 MET A N 1
ATOM 1262 C CA . MET A 1 161 ? 14.670 20.627 4.431 1.00 81.88 161 MET A CA 1
ATOM 1263 C C . MET A 1 161 ? 15.228 22.013 4.093 1.00 81.88 161 MET A C 1
ATOM 1265 O O . MET A 1 161 ? 15.606 22.249 2.952 1.00 81.88 161 MET A O 1
ATOM 1269 N N . PHE A 1 162 ? 15.334 22.904 5.080 1.00 79.94 162 PHE A N 1
ATOM 1270 C CA . PHE A 1 162 ? 15.880 24.249 4.897 1.00 79.94 162 PHE A CA 1
ATOM 1271 C C . PHE A 1 162 ? 17.386 24.248 4.581 1.00 79.94 162 PHE A C 1
ATOM 1273 O O . PHE A 1 162 ? 17.856 25.082 3.814 1.00 79.94 162 PHE A O 1
ATOM 1280 N N . ILE A 1 163 ? 18.142 23.300 5.144 1.00 81.62 163 ILE A N 1
ATOM 1281 C CA . ILE A 1 163 ? 19.584 23.138 4.881 1.00 81.62 163 ILE A CA 1
ATOM 1282 C C . ILE A 1 163 ? 19.854 22.425 3.552 1.00 81.62 163 ILE A C 1
ATOM 1284 O O . ILE A 1 163 ? 20.935 22.572 2.981 1.00 81.62 163 ILE A O 1
ATOM 1288 N N . SER A 1 164 ? 18.897 21.645 3.045 1.00 72.06 164 SER A N 1
ATOM 1289 C CA . SER A 1 164 ? 19.042 20.966 1.761 1.00 72.06 164 SER A CA 1
ATOM 1290 C C . SER A 1 164 ? 18.952 21.977 0.614 1.00 72.06 164 SER A C 1
ATOM 1292 O O . SER A 1 164 ? 17.891 22.209 0.043 1.00 72.06 164 SER A O 1
ATOM 1294 N N . SER A 1 165 ? 20.090 22.557 0.229 1.00 56.94 165 SER A N 1
ATOM 1295 C CA . SER A 1 165 ? 20.247 23.489 -0.901 1.00 56.94 165 SER A CA 1
ATOM 1296 C C . SER A 1 165 ? 20.059 22.841 -2.286 1.00 56.94 165 SER A C 1
ATOM 1298 O O . SER A 1 165 ? 20.566 23.354 -3.284 1.00 56.94 165 SER A O 1
ATOM 1300 N N . SER A 1 166 ? 19.386 21.689 -2.380 1.00 53.91 166 SER A N 1
ATOM 1301 C CA . SER A 1 166 ? 19.191 20.980 -3.646 1.00 53.91 166 SER A CA 1
ATOM 1302 C C . SER A 1 166 ? 18.052 21.620 -4.449 1.00 53.91 166 SER A C 1
ATOM 1304 O O . SER A 1 166 ? 16.901 21.203 -4.407 1.00 53.91 166 SER A O 1
ATOM 1306 N N . THR A 1 167 ? 18.383 22.645 -5.234 1.00 55.31 167 THR A N 1
ATOM 1307 C CA . THR A 1 167 ? 17.476 23.313 -6.187 1.00 55.31 167 THR A CA 1
ATOM 1308 C C . THR A 1 167 ? 17.178 22.483 -7.440 1.00 55.31 167 THR A C 1
ATOM 1310 O O . THR A 1 167 ? 16.755 23.026 -8.459 1.00 55.31 167 THR A O 1
ATOM 1313 N N . VAL A 1 168 ? 17.336 21.157 -7.394 1.00 50.75 168 VAL A N 1
ATOM 1314 C CA . VAL A 1 168 ? 16.930 20.291 -8.507 1.00 50.75 168 VAL A CA 1
ATOM 1315 C C . VAL A 1 168 ? 15.431 20.018 -8.384 1.00 50.75 168 VAL A C 1
ATOM 1317 O O . VAL A 1 168 ? 14.978 18.920 -8.067 1.00 50.75 168 VAL A O 1
ATOM 1320 N N . PHE A 1 169 ? 14.645 21.065 -8.633 1.00 54.31 169 PHE A N 1
ATOM 1321 C CA . PHE A 1 169 ? 13.248 20.927 -9.013 1.00 54.31 169 PHE A CA 1
ATOM 1322 C C . PHE A 1 169 ? 13.218 20.167 -10.344 1.00 54.31 169 PHE A C 1
ATOM 1324 O O . PHE A 1 169 ? 13.506 20.718 -11.402 1.00 54.31 169 PHE A O 1
ATOM 1331 N N . LEU A 1 170 ? 12.841 18.891 -10.290 1.00 53.12 170 LEU A N 1
ATOM 1332 C CA . LEU A 1 170 ? 12.653 17.990 -11.437 1.00 53.12 170 LEU A CA 1
ATOM 1333 C C . LEU A 1 170 ? 11.647 18.493 -12.505 1.00 53.12 170 LEU A C 1
ATOM 1335 O O . LEU A 1 170 ? 11.451 17.812 -13.504 1.00 53.12 170 LEU A O 1
ATOM 1339 N N . TYR A 1 171 ? 11.023 19.664 -12.322 1.00 50.75 171 TYR A N 1
ATOM 1340 C CA . TYR A 1 171 ? 9.970 20.223 -13.180 1.00 50.75 171 TYR A CA 1
ATOM 1341 C C . TYR A 1 171 ? 10.443 21.303 -14.177 1.00 50.75 171 TYR A C 1
ATOM 1343 O O . TYR A 1 171 ? 9.606 21.911 -14.831 1.00 50.75 171 TYR A O 1
ATOM 1351 N N . PHE A 1 172 ? 11.747 21.558 -14.328 1.00 47.31 172 PHE A N 1
ATOM 1352 C CA . PHE A 1 172 ? 12.254 22.524 -15.325 1.00 47.31 172 PHE A CA 1
ATOM 1353 C C . PHE A 1 172 ? 12.886 21.886 -16.579 1.00 47.31 172 PHE A C 1
ATOM 1355 O O . PHE A 1 172 ? 13.578 22.569 -17.322 1.00 47.31 172 PHE A O 1
ATOM 1362 N N . ASN A 1 173 ? 12.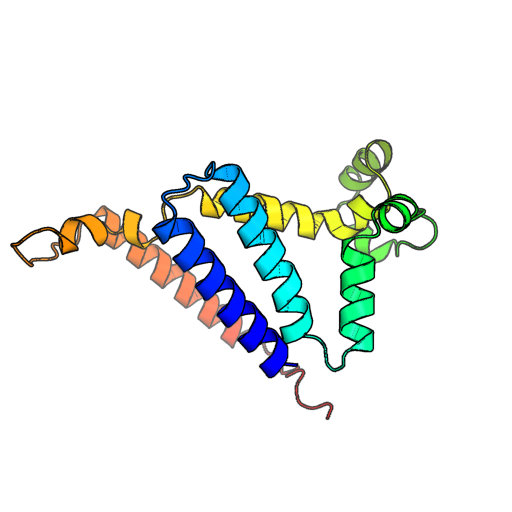630 20.600 -16.847 1.00 46.69 173 ASN A N 1
ATOM 1363 C CA . ASN A 1 173 ? 12.954 19.956 -18.132 1.00 46.69 173 ASN A CA 1
ATOM 1364 C C . ASN A 1 173 ? 11.670 19.589 -18.902 1.00 46.69 173 ASN A C 1
ATOM 1366 O O . ASN A 1 173 ? 11.455 18.422 -19.233 1.00 46.69 173 ASN A O 1
ATOM 1370 N N . PHE A 1 174 ? 10.809 20.580 -19.148 1.00 51.78 174 PHE A N 1
ATOM 1371 C CA . PHE A 1 174 ? 9.784 20.520 -20.195 1.00 51.78 174 PHE A CA 1
ATOM 1372 C C . PHE A 1 174 ? 10.067 21.620 -21.210 1.00 51.78 174 PHE A C 1
ATOM 1374 O O . PHE A 1 174 ? 10.383 22.743 -20.753 1.00 51.78 174 PHE A O 1
#

Sequence (174 aa):
MFVIWGSLHGVALIIHRLWQQLGYKMWTWLAWLITFNFINVTWVFFRATDMDSALKVLGGMVDIQGAMKITLGHAPTSSIAWGGTLIDFLSQFVPAGLFMNLLAYAAIVFAFCIVALKNTAQLTGFIKVSNSKDGSQSINKRLAVYLAYAVFLFVIASYTMFISSSTVFLYFNF